Protein AF-A0AAN7C2C8-F1 (afdb_monomer_lite)

Secondary structure (DSSP, 8-state):
-----EEEEEEEEE--BGGGTBPPEEEEEEEEESEEEEEEETTEEEEEEE----TTS--S-EEEEEEETTSSEEEEEEEETTTEEEEEEEEEPTT-GGGS-SSTTTTEEETTEE---SS-SEEEEEEEEE---

pLDDT: mean 89.76, std 12.04, range [43.69, 98.62]

Radius of gyration: 17.76 Å; chains: 1; bounding box: 49×30×47 Å

Organism: NCBI:txid79813

InterPro domains:
  IPR056402 Diels-Alderase, N-terminal domain [PF24137] (3-132)

Sequence (133 aa):
MVPAGFRVGIIASWAANEQRREKETVWCSHAALPHSIITSDASGLTGVWRGDDKHGQDGDGIVSFEVAADLSRAVFNFNVPNKVVGTITLTAADGYEDAVPQSEAEAKFMPTFRWLRPIPMAAATAELTFFPE

Foldseek 3Di:
DPPQADKDKDKDWDPQDVVVRRHIDIDTDMQRANDWDWDADQQFIKIKGFADPPPPDPGQWMWMKTAGNLRQKMKIATGHPQFKGWIKIWGADPPCSPQPDPDPVSQDPDPPDGDGCSRVDTDMDTDMDGHDD

Structure (mmCIF, N/CA/C/O backbone):
data_AF-A0AAN7C2C8-F1
#
_entry.id   AF-A0AAN7C2C8-F1
#
loop_
_atom_site.group_PDB
_atom_site.id
_atom_site.type_symbol
_atom_site.label_atom_id
_atom_site.label_alt_id
_atom_site.label_comp_id
_atom_site.label_asym_id
_atom_site.label_entity_id
_atom_site.label_seq_id
_atom_site.pdbx_PDB_ins_code
_atom_site.Cartn_x
_atom_site.Cartn_y
_atom_site.Cartn_z
_atom_site.occupancy
_atom_site.B_iso_or_equiv
_atom_site.auth_seq_id
_atom_site.auth_comp_id
_atom_site.auth_asym_id
_atom_site.auth_atom_id
_atom_site.pdbx_PDB_model_num
ATOM 1 N N . MET A 1 1 ? -4.119 18.349 -22.576 1.00 43.69 1 MET A N 1
ATOM 2 C CA . MET A 1 1 ? -3.555 18.182 -21.221 1.00 43.69 1 MET A CA 1
ATOM 3 C C . MET A 1 1 ? -4.341 17.049 -20.586 1.00 43.69 1 MET A C 1
ATOM 5 O O . MET A 1 1 ? -5.541 17.213 -20.408 1.00 43.69 1 MET A O 1
ATOM 9 N N . VAL A 1 2 ? -3.739 15.872 -20.410 1.00 50.06 2 VAL A N 1
ATOM 10 C CA . VAL A 1 2 ? -4.427 14.751 -19.745 1.00 50.06 2 VAL A CA 1
ATOM 11 C C . VAL A 1 2 ? -4.559 15.137 -18.266 1.00 50.06 2 VAL A C 1
ATOM 13 O O . VAL A 1 2 ? -3.569 15.629 -17.715 1.00 50.06 2 VAL A O 1
ATOM 16 N N . PRO A 1 3 ? -5.739 15.015 -17.630 1.00 57.03 3 PRO A N 1
ATOM 17 C CA . PRO A 1 3 ? -5.874 15.281 -16.202 1.00 57.03 3 PRO A CA 1
ATOM 18 C C . PRO A 1 3 ? -4.833 14.473 -15.429 1.00 57.03 3 PRO A C 1
ATOM 20 O O . PRO A 1 3 ? -4.528 13.341 -15.805 1.00 57.03 3 PRO A O 1
ATOM 23 N N . ALA A 1 4 ? -4.272 15.041 -14.361 1.00 63.56 4 ALA A N 1
ATOM 24 C CA . ALA A 1 4 ? -3.428 14.267 -13.464 1.00 63.56 4 ALA A CA 1
ATOM 25 C C . ALA A 1 4 ? -4.291 13.140 -12.874 1.00 63.56 4 ALA A C 1
ATOM 27 O O . ALA A 1 4 ? -5.144 13.406 -12.032 1.00 63.56 4 ALA A O 1
ATOM 28 N N . GLY A 1 5 ? -4.109 11.913 -13.369 1.00 73.00 5 GLY A N 1
ATOM 29 C CA . GLY A 1 5 ? -4.771 10.730 -12.830 1.00 73.00 5 GLY A CA 1
ATOM 30 C C . GLY A 1 5 ? -4.426 10.521 -11.357 1.00 73.00 5 GLY A C 1
ATOM 31 O O . GLY A 1 5 ? -3.579 11.217 -10.783 1.00 73.00 5 GLY A O 1
ATOM 32 N N . PHE A 1 6 ? -5.068 9.538 -10.740 1.00 91.12 6 PHE A N 1
ATOM 33 C CA . PHE A 1 6 ? -4.720 9.107 -9.394 1.00 91.12 6 PHE A CA 1
ATOM 34 C C . PHE A 1 6 ? -3.262 8.638 -9.356 1.00 91.12 6 PHE A C 1
ATOM 36 O O . PHE A 1 6 ? -2.756 8.059 -10.320 1.00 91.12 6 PHE A O 1
ATOM 43 N N . ARG A 1 7 ? -2.558 8.935 -8.261 1.00 91.31 7 ARG A N 1
ATOM 44 C CA . ARG A 1 7 ? -1.109 8.733 -8.175 1.00 91.31 7 ARG A CA 1
ATOM 45 C C . ARG A 1 7 ? -0.739 7.753 -7.080 1.00 91.31 7 ARG A C 1
ATOM 47 O O . ARG A 1 7 ? -1.207 7.886 -5.954 1.00 91.31 7 ARG A O 1
ATOM 54 N N . VAL A 1 8 ? 0.206 6.877 -7.399 1.00 94.12 8 VAL A N 1
ATOM 55 C CA . VAL A 1 8 ? 0.985 6.115 -6.421 1.00 94.12 8 VAL A CA 1
ATOM 56 C C . VAL A 1 8 ? 2.428 6.601 -6.505 1.00 94.12 8 VAL A C 1
ATOM 58 O O . VAL A 1 8 ? 3.091 6.397 -7.522 1.00 94.12 8 VAL A O 1
ATOM 61 N N . GLY A 1 9 ? 2.892 7.297 -5.465 1.00 94.75 9 GLY A N 1
ATOM 62 C CA . GLY A 1 9 ? 4.291 7.708 -5.332 1.00 94.75 9 GLY A CA 1
ATOM 63 C C . GLY A 1 9 ? 5.125 6.568 -4.761 1.00 94.75 9 GLY A C 1
ATOM 64 O O . GLY A 1 9 ? 4.711 5.943 -3.787 1.00 94.75 9 GLY A O 1
ATOM 65 N N . ILE A 1 10 ? 6.271 6.282 -5.376 1.00 95.12 10 ILE A N 1
ATOM 66 C CA . ILE A 1 10 ? 7.097 5.125 -5.030 1.00 95.12 10 ILE A CA 1
ATOM 67 C C . ILE A 1 10 ? 8.545 5.590 -4.910 1.00 95.12 10 ILE A C 1
ATOM 69 O O . ILE A 1 10 ? 9.109 6.164 -5.842 1.00 95.12 10 ILE A O 1
ATOM 73 N N . ILE A 1 11 ? 9.129 5.345 -3.741 1.00 95.88 11 ILE A N 1
ATOM 74 C CA . ILE A 1 11 ? 10.504 5.709 -3.410 1.00 95.88 11 ILE A CA 1
ATOM 75 C C . ILE A 1 11 ? 11.177 4.461 -2.851 1.00 95.88 11 ILE A C 1
ATOM 77 O O . ILE A 1 11 ? 10.635 3.819 -1.953 1.00 95.88 11 ILE A O 1
ATOM 81 N N . ALA A 1 12 ? 12.351 4.132 -3.377 1.00 95.69 12 ALA A N 1
ATOM 82 C CA . ALA A 1 12 ? 13.188 3.046 -2.894 1.00 95.69 12 ALA A CA 1
ATOM 83 C C . ALA A 1 12 ? 14.630 3.528 -2.748 1.00 95.69 12 ALA A C 1
ATOM 85 O O . ALA A 1 12 ? 15.113 4.321 -3.558 1.00 95.69 12 ALA A O 1
ATOM 86 N N . SER A 1 13 ? 15.317 3.052 -1.715 1.00 94.81 13 SER A N 1
ATOM 87 C CA . SER A 1 13 ? 16.729 3.335 -1.488 1.00 94.81 13 SER A CA 1
ATOM 88 C C . SER A 1 13 ? 17.486 2.053 -1.168 1.00 94.81 13 SER A C 1
ATOM 90 O O . SER A 1 13 ? 16.965 1.136 -0.532 1.00 94.81 13 SER A O 1
ATOM 92 N N . TRP A 1 14 ? 18.734 2.002 -1.618 1.00 93.12 14 TRP A N 1
ATOM 93 C CA . TRP A 1 14 ? 19.667 0.922 -1.334 1.00 93.12 14 TRP A CA 1
ATOM 94 C C . TRP A 1 14 ? 20.855 1.500 -0.593 1.00 93.12 14 TRP A C 1
ATOM 96 O O . TRP A 1 14 ? 21.475 2.455 -1.064 1.00 93.12 14 TRP A O 1
ATOM 106 N N . ALA A 1 15 ? 21.166 0.910 0.559 1.00 92.50 15 ALA A N 1
ATOM 107 C CA . ALA A 1 15 ? 22.346 1.272 1.324 1.00 92.50 15 ALA A CA 1
ATOM 108 C C . ALA A 1 15 ? 23.617 1.027 0.502 1.00 92.50 15 ALA A C 1
ATOM 110 O O . ALA A 1 15 ? 23.680 0.108 -0.318 1.00 92.50 15 ALA A O 1
ATOM 111 N N . ALA A 1 16 ? 24.646 1.833 0.760 1.00 90.62 16 ALA A N 1
ATOM 112 C CA . ALA A 1 16 ? 25.962 1.580 0.201 1.00 90.62 16 ALA A CA 1
ATOM 113 C C . ALA A 1 16 ? 26.464 0.191 0.627 1.00 90.62 16 ALA A C 1
ATOM 115 O O . ALA A 1 16 ? 26.305 -0.221 1.778 1.00 90.62 16 ALA A O 1
ATOM 116 N N . ASN A 1 17 ? 27.113 -0.513 -0.296 1.00 84.56 17 ASN A N 1
ATOM 117 C CA . ASN A 1 17 ? 27.793 -1.767 -0.009 1.00 84.56 17 ASN A CA 1
ATOM 118 C C . ASN A 1 17 ? 29.292 -1.580 -0.247 1.00 84.56 17 ASN A C 1
ATOM 120 O O . ASN A 1 17 ? 29.777 -1.655 -1.378 1.00 84.56 17 ASN A O 1
ATOM 124 N N . GLU A 1 18 ? 30.036 -1.352 0.836 1.00 81.44 18 GLU A N 1
ATOM 125 C CA . GLU A 1 18 ? 31.482 -1.110 0.780 1.00 81.44 18 GLU A CA 1
ATOM 126 C C . GLU A 1 18 ? 32.256 -2.298 0.195 1.00 81.44 18 GLU A C 1
ATOM 128 O O . GLU A 1 18 ? 33.221 -2.106 -0.546 1.00 81.44 18 GLU A O 1
ATOM 133 N N . GLN A 1 19 ? 31.796 -3.528 0.448 1.00 79.56 19 GLN A N 1
ATOM 134 C CA . GLN A 1 19 ? 32.434 -4.745 -0.064 1.00 79.56 19 GLN A CA 1
ATOM 135 C C . GLN A 1 19 ? 32.310 -4.860 -1.589 1.00 79.56 19 GLN A C 1
ATOM 137 O O . GLN A 1 19 ? 33.194 -5.417 -2.238 1.00 79.56 19 GLN A O 1
ATOM 142 N N . ARG A 1 20 ? 31.241 -4.301 -2.171 1.00 78.44 20 ARG A N 1
ATOM 143 C CA . ARG A 1 20 ? 31.003 -4.260 -3.625 1.00 78.44 20 ARG A CA 1
ATOM 144 C C . ARG A 1 20 ? 31.329 -2.912 -4.270 1.00 78.44 20 ARG A C 1
ATOM 146 O O . ARG A 1 20 ? 31.187 -2.775 -5.481 1.00 78.44 20 ARG A O 1
ATOM 153 N N . ARG A 1 21 ? 31.804 -1.931 -3.489 1.00 77.81 21 ARG A N 1
ATOM 154 C CA . ARG A 1 21 ? 32.004 -0.528 -3.907 1.00 77.81 21 ARG A CA 1
ATOM 155 C C . ARG A 1 21 ? 30.741 0.112 -4.504 1.00 77.81 21 ARG A C 1
ATOM 157 O O . ARG A 1 21 ? 30.835 1.008 -5.343 1.00 77.81 21 ARG A O 1
ATOM 164 N N . GLU A 1 22 ? 29.569 -0.336 -4.070 1.00 82.81 22 GLU A N 1
ATOM 165 C CA . GLU A 1 22 ? 28.288 0.224 -4.492 1.00 82.81 22 GLU A CA 1
ATOM 166 C C . GLU A 1 22 ? 27.978 1.442 -3.621 1.00 82.81 22 GLU A C 1
ATOM 168 O O . GLU A 1 22 ? 28.029 1.374 -2.390 1.00 82.81 22 GLU A O 1
ATOM 173 N N 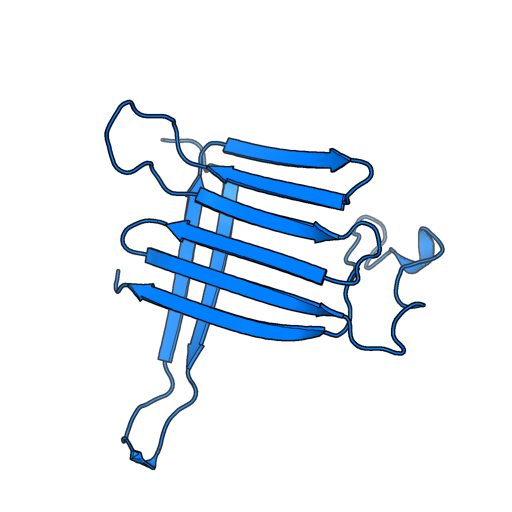. LYS A 1 23 ? 27.686 2.574 -4.264 1.00 86.88 23 LYS A N 1
ATOM 174 C CA . LYS A 1 23 ? 27.223 3.774 -3.567 1.00 86.88 23 LYS A CA 1
ATOM 175 C C . LYS A 1 23 ? 25.746 3.634 -3.228 1.00 86.88 23 LYS A C 1
ATOM 177 O O . LYS A 1 23 ? 25.010 2.921 -3.909 1.00 86.88 23 LYS A O 1
ATOM 182 N N . GLU A 1 24 ? 25.325 4.379 -2.214 1.00 90.25 24 GLU A N 1
ATOM 183 C CA . GLU A 1 24 ? 23.907 4.571 -1.942 1.00 90.25 24 GLU A CA 1
ATOM 184 C C . GLU A 1 24 ? 23.192 5.036 -3.215 1.00 90.25 24 GLU A C 1
ATOM 186 O O . GLU A 1 24 ? 23.677 5.915 -3.934 1.00 90.25 24 GLU A O 1
ATOM 191 N N . THR A 1 25 ? 22.064 4.401 -3.507 1.00 91.81 25 THR A N 1
ATOM 192 C CA . THR A 1 25 ? 21.269 4.676 -4.704 1.00 91.81 25 THR A CA 1
ATOM 193 C C . THR A 1 25 ? 19.818 4.869 -4.303 1.00 91.81 25 THR A C 1
ATOM 195 O O . THR A 1 25 ? 19.316 4.175 -3.420 1.00 91.81 25 THR A O 1
ATOM 198 N N . VAL A 1 26 ? 19.143 5.809 -4.961 1.00 93.88 26 VAL A N 1
ATOM 199 C CA . VAL A 1 26 ? 17.719 6.091 -4.769 1.00 93.88 26 VAL A CA 1
ATOM 200 C C . VAL A 1 26 ? 17.012 5.957 -6.110 1.00 93.88 26 VAL A C 1
ATOM 202 O O . VAL A 1 26 ? 17.482 6.476 -7.120 1.00 93.88 26 VAL A O 1
ATOM 205 N N . TRP A 1 27 ? 15.867 5.287 -6.100 1.00 94.56 27 TRP A N 1
ATOM 206 C CA . TRP A 1 27 ? 14.919 5.245 -7.202 1.00 94.56 27 TRP A CA 1
ATOM 207 C C . TRP A 1 27 ? 13.641 5.960 -6.763 1.00 94.56 27 TRP A C 1
ATOM 209 O O . TRP A 1 27 ? 13.129 5.724 -5.667 1.00 94.56 27 TRP A O 1
ATOM 219 N N . CYS A 1 28 ? 13.138 6.864 -7.598 1.00 94.44 28 CYS A N 1
ATOM 220 C CA . CYS A 1 28 ? 11.947 7.651 -7.304 1.00 94.44 28 CYS A CA 1
ATOM 221 C C . CYS A 1 28 ? 11.138 7.816 -8.584 1.00 94.44 28 CYS A C 1
ATOM 223 O O . CYS A 1 28 ? 11.623 8.394 -9.551 1.00 94.44 28 CYS A O 1
ATOM 225 N N . SER A 1 29 ? 9.903 7.326 -8.580 1.00 92.38 29 SER A N 1
ATOM 226 C CA . SER A 1 29 ? 8.963 7.546 -9.675 1.00 92.38 29 SER A CA 1
ATOM 227 C C . SER A 1 29 ? 7.533 7.537 -9.139 1.00 92.38 29 SER A C 1
ATOM 229 O O . SER A 1 29 ? 7.270 7.444 -7.936 1.00 92.38 29 SER A O 1
ATOM 231 N N . HIS A 1 30 ? 6.574 7.656 -10.045 1.00 91.00 30 HIS A N 1
ATOM 232 C CA . HIS A 1 30 ? 5.164 7.500 -9.722 1.00 91.00 30 HIS A CA 1
ATOM 233 C C . HIS A 1 30 ? 4.424 6.748 -10.828 1.00 91.00 30 HIS A C 1
ATOM 235 O O . HIS A 1 30 ? 4.768 6.844 -12.013 1.00 91.00 30 HIS A O 1
ATOM 241 N N . ALA A 1 31 ? 3.380 6.024 -10.435 1.00 89.75 31 ALA A N 1
ATOM 242 C CA . ALA A 1 31 ? 2.357 5.532 -11.347 1.00 89.75 31 ALA A CA 1
ATOM 243 C C . ALA A 1 31 ? 1.209 6.548 -11.373 1.00 89.75 31 ALA A C 1
ATOM 245 O O . ALA A 1 31 ? 0.650 6.873 -10.325 1.00 89.75 31 ALA A O 1
ATOM 246 N N . ALA A 1 32 ? 0.894 7.082 -12.553 1.00 89.81 32 ALA A N 1
ATOM 247 C CA . ALA A 1 32 ? -0.264 7.944 -12.775 1.00 89.81 32 ALA A CA 1
ATOM 248 C C . ALA A 1 32 ? -1.321 7.132 -13.526 1.00 89.81 32 ALA A C 1
ATOM 250 O O . ALA A 1 32 ? -1.144 6.831 -14.703 1.00 89.81 32 ALA A O 1
ATOM 251 N N . LEU A 1 33 ? -2.387 6.751 -12.825 1.00 90.25 33 LEU A N 1
ATOM 252 C CA . LEU A 1 33 ? -3.385 5.796 -13.292 1.00 90.25 33 LEU A CA 1
ATOM 253 C C . LEU A 1 33 ? -4.772 6.466 -13.315 1.00 90.25 33 LEU A C 1
ATOM 255 O O . LEU A 1 33 ? -5.113 7.206 -12.388 1.00 90.25 33 LEU A O 1
ATOM 259 N N . PRO A 1 34 ? -5.575 6.268 -14.373 1.00 90.81 34 PRO A N 1
ATOM 260 C CA . PRO A 1 34 ? -6.855 6.956 -14.532 1.00 90.81 34 PRO A CA 1
ATOM 261 C C . PRO A 1 34 ? -7.931 6.494 -13.540 1.00 90.81 34 PRO A C 1
ATOM 263 O O . PRO A 1 34 ? -8.837 7.271 -13.243 1.00 90.81 34 PRO A O 1
ATOM 266 N N . HIS A 1 35 ? -7.821 5.283 -12.981 1.00 92.06 35 HIS A N 1
ATOM 267 C CA . HIS A 1 35 ? -8.824 4.714 -12.074 1.00 92.06 35 HIS A CA 1
ATOM 268 C C . HIS A 1 35 ? -8.265 4.469 -10.675 1.00 92.06 35 HIS A C 1
ATOM 270 O O . HIS A 1 35 ? -7.133 4.012 -10.528 1.00 92.06 35 HIS A O 1
ATOM 276 N N . SER A 1 36 ? -9.087 4.730 -9.657 1.00 95.25 36 SER A N 1
ATOM 277 C CA . SER A 1 36 ? -8.818 4.444 -8.244 1.00 95.25 36 SER A CA 1
ATOM 278 C C . SER A 1 36 ? -10.103 3.955 -7.590 1.00 95.25 36 SER A C 1
ATOM 280 O O . SER A 1 36 ? -11.072 4.708 -7.500 1.00 95.25 36 SER A O 1
ATOM 282 N N . ILE A 1 37 ? -10.116 2.709 -7.131 1.00 96.56 37 ILE A N 1
ATOM 283 C CA . ILE A 1 37 ? -11.277 2.079 -6.500 1.00 96.56 37 ILE A CA 1
ATOM 284 C C . ILE A 1 37 ? -10.838 1.547 -5.144 1.00 96.56 37 ILE A C 1
ATOM 286 O O . ILE A 1 37 ? -9.827 0.861 -5.058 1.00 96.56 37 ILE A O 1
ATOM 290 N N . ILE A 1 38 ? -11.596 1.862 -4.095 1.00 98.00 38 ILE A N 1
ATOM 291 C CA . ILE A 1 38 ? -11.404 1.303 -2.756 1.00 98.00 38 ILE A CA 1
ATOM 292 C C . ILE A 1 38 ? -12.717 0.647 -2.342 1.00 98.00 38 ILE A C 1
ATOM 294 O O . ILE A 1 38 ? -13.775 1.273 -2.397 1.00 98.00 38 ILE A O 1
ATOM 298 N N . 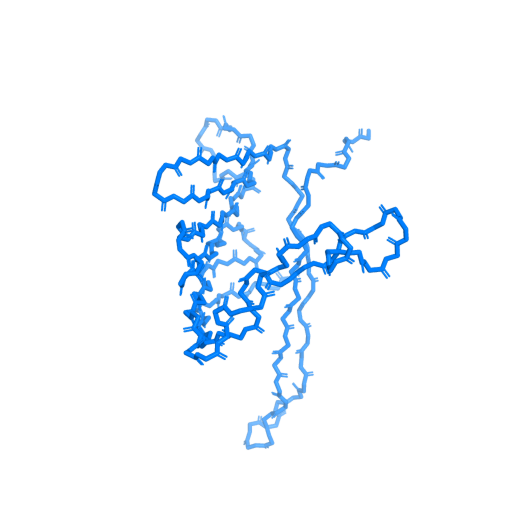THR A 1 39 ? -12.639 -0.614 -1.940 1.00 97.94 39 THR A N 1
ATOM 299 C CA . THR A 1 39 ? -13.756 -1.446 -1.491 1.00 97.94 39 THR A CA 1
ATOM 300 C C . THR A 1 39 ? -13.481 -1.958 -0.087 1.00 97.94 39 THR A C 1
ATOM 302 O O . THR A 1 39 ? -12.337 -2.246 0.256 1.00 97.94 39 THR A O 1
ATOM 305 N N . SER A 1 40 ? -14.530 -2.086 0.718 1.00 97.94 40 SER A N 1
ATOM 306 C CA . SER A 1 40 ? -14.456 -2.621 2.076 1.00 97.94 40 SER A CA 1
ATOM 307 C C . SER A 1 40 ? -15.590 -3.616 2.283 1.00 97.94 40 SER A C 1
ATOM 309 O O . SER A 1 40 ? -16.731 -3.336 1.905 1.00 97.94 40 SER A O 1
ATOM 311 N N . ASP A 1 41 ? -15.266 -4.772 2.850 1.00 96.06 41 ASP A N 1
ATOM 312 C CA . ASP A 1 41 ? -16.209 -5.820 3.218 1.00 96.06 41 ASP A CA 1
ATOM 313 C C . ASP A 1 41 ? -15.799 -6.489 4.545 1.00 96.06 41 ASP A C 1
ATOM 315 O O . ASP A 1 41 ? -14.937 -5.998 5.273 1.00 96.06 41 ASP A O 1
ATOM 319 N N . ALA A 1 42 ? -16.448 -7.601 4.897 1.00 95.81 42 ALA A N 1
ATOM 320 C CA . ALA A 1 42 ? -16.175 -8.310 6.147 1.00 95.81 42 ALA A CA 1
ATOM 321 C C . ALA A 1 42 ? -14.767 -8.934 6.223 1.00 95.81 42 ALA A C 1
ATOM 323 O O . ALA A 1 42 ? -14.303 -9.245 7.317 1.00 95.81 42 ALA A O 1
ATOM 324 N N . SER A 1 43 ? -14.102 -9.146 5.086 1.00 93.25 43 SER A N 1
ATOM 325 C CA . SER A 1 43 ? -12.747 -9.701 5.014 1.00 93.25 43 SER A CA 1
ATOM 326 C C . SER A 1 43 ? -11.660 -8.634 5.159 1.00 93.25 43 SER A C 1
ATOM 328 O O . SER A 1 43 ? -10.548 -8.939 5.595 1.00 93.25 43 SER A O 1
ATOM 330 N N . GLY A 1 44 ? -11.990 -7.374 4.870 1.00 97.00 44 GLY A N 1
ATOM 331 C CA . GLY A 1 44 ? -11.085 -6.248 5.034 1.00 97.00 44 GLY A CA 1
ATOM 332 C C . GLY A 1 44 ? -11.298 -5.167 3.987 1.00 97.00 44 GLY A C 1
ATOM 333 O O . GLY A 1 44 ? -12.404 -4.939 3.498 1.00 97.00 44 GLY A O 1
ATOM 334 N N . LEU A 1 45 ? -10.213 -4.476 3.658 1.00 98.06 45 LEU A N 1
ATOM 335 C CA . LEU A 1 45 ? -10.204 -3.364 2.720 1.00 98.06 45 LEU A CA 1
ATOM 336 C C . LEU A 1 45 ? -9.268 -3.677 1.558 1.00 98.06 45 LEU A C 1
ATOM 338 O O . LEU A 1 45 ? -8.125 -4.066 1.762 1.00 98.06 45 LEU A O 1
ATOM 342 N N . THR A 1 46 ? -9.743 -3.458 0.337 1.00 98.44 46 THR A N 1
ATOM 343 C CA . THR A 1 46 ? -8.948 -3.587 -0.888 1.00 98.44 46 THR A CA 1
ATOM 344 C C . THR A 1 46 ? -8.973 -2.268 -1.637 1.00 98.44 46 THR A C 1
ATOM 346 O O . THR A 1 46 ? -10.027 -1.649 -1.772 1.00 98.44 46 THR A O 1
ATOM 349 N N . GLY A 1 47 ? -7.832 -1.828 -2.151 1.00 98.12 47 GLY A N 1
ATOM 350 C CA . GLY A 1 47 ? -7.768 -0.705 -3.073 1.00 98.12 47 GLY A CA 1
ATOM 351 C C . GLY A 1 47 ? -6.960 -1.036 -4.314 1.00 98.12 47 GLY A C 1
ATOM 352 O O . GLY A 1 47 ? -5.984 -1.777 -4.261 1.00 98.12 47 GLY A O 1
ATOM 353 N N . VAL A 1 48 ? -7.387 -0.492 -5.449 1.00 97.56 48 VAL A N 1
ATOM 354 C CA . VAL A 1 48 ? -6.782 -0.727 -6.758 1.00 97.56 48 VAL A CA 1
ATOM 355 C C . VAL A 1 48 ? -6.683 0.590 -7.514 1.00 97.56 48 VAL A C 1
ATOM 357 O O . VAL A 1 48 ? -7.690 1.250 -7.775 1.00 97.56 48 VAL A O 1
ATOM 360 N N . TRP A 1 49 ? -5.467 0.926 -7.929 1.00 95.88 49 TRP A N 1
ATOM 361 C CA . TRP A 1 49 ? -5.194 1.880 -8.993 1.00 95.88 49 TRP A CA 1
ATOM 362 C C . TRP A 1 49 ? -4.889 1.111 -10.271 1.00 95.88 49 TRP A C 1
ATOM 364 O O . TRP A 1 49 ? -4.050 0.211 -10.256 1.00 95.88 49 TRP A O 1
ATOM 374 N N . ARG A 1 50 ? -5.545 1.448 -11.384 1.00 93.12 50 ARG A N 1
ATOM 375 C CA . ARG A 1 50 ? -5.345 0.727 -12.651 1.00 93.12 50 ARG A CA 1
ATOM 376 C C . ARG A 1 50 ? -5.440 1.615 -13.885 1.00 93.12 50 ARG A C 1
ATOM 378 O O . ARG A 1 50 ? -6.109 2.652 -13.865 1.00 93.12 50 ARG A O 1
ATOM 385 N N . GLY A 1 51 ? -4.761 1.170 -14.939 1.00 89.25 51 GLY A N 1
ATOM 386 C CA . GLY A 1 51 ? -4.873 1.676 -16.303 1.00 89.25 51 GLY A CA 1
ATOM 387 C C . GLY A 1 51 ? -6.257 1.475 -16.913 1.00 89.25 51 GLY A C 1
ATOM 388 O O . GLY A 1 51 ? -7.124 0.833 -16.318 1.00 89.25 51 GLY A O 1
ATOM 389 N N . ASP A 1 52 ? -6.456 2.010 -18.115 1.00 85.31 52 ASP A N 1
ATOM 390 C CA . ASP A 1 52 ? -7.634 1.663 -18.910 1.00 85.31 52 ASP A CA 1
ATOM 391 C C . ASP A 1 52 ? -7.512 0.226 -19.432 1.00 85.31 52 ASP A C 1
ATOM 393 O O . ASP A 1 52 ? -6.426 -0.216 -19.819 1.00 85.31 52 ASP A O 1
ATOM 397 N N . ASP A 1 53 ? -8.639 -0.487 -19.508 1.00 68.94 53 ASP A N 1
ATOM 398 C CA . ASP A 1 53 ? -8.720 -1.818 -20.116 1.00 68.94 53 ASP A CA 1
ATOM 399 C C . ASP A 1 53 ? -8.611 -1.687 -21.650 1.00 68.94 53 ASP A C 1
ATOM 401 O O . ASP A 1 53 ? -9.582 -1.838 -22.394 1.00 68.94 53 ASP A O 1
ATOM 405 N N . LYS A 1 54 ? -7.426 -1.338 -22.160 1.00 61.88 54 LYS A N 1
ATOM 406 C CA . LYS A 1 54 ? -7.164 -1.281 -23.601 1.00 61.88 54 LYS A CA 1
ATOM 407 C C . LYS A 1 54 ? -6.970 -2.706 -24.104 1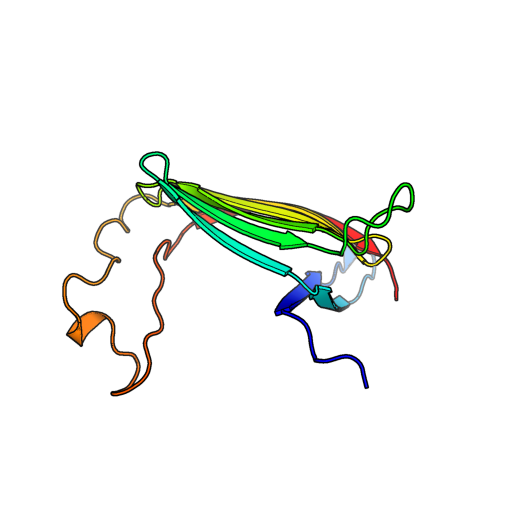.00 61.88 54 LYS A C 1
ATOM 409 O O . LYS A 1 54 ? -5.911 -3.295 -23.922 1.00 61.88 54 LYS A O 1
ATOM 414 N N . HIS A 1 55 ? -8.022 -3.257 -24.712 1.00 44.22 55 HIS A N 1
ATOM 415 C CA . HIS A 1 55 ? -8.073 -4.571 -25.360 1.00 44.22 55 HIS A CA 1
ATOM 416 C C . HIS A 1 55 ? -6.719 -5.038 -25.948 1.00 44.22 55 HIS A C 1
ATOM 418 O O . HIS A 1 55 ? -6.375 -4.694 -27.076 1.00 44.22 55 HIS A O 1
ATOM 424 N N . GLY A 1 56 ? -5.977 -5.863 -25.200 1.00 48.41 56 GLY A N 1
ATOM 425 C CA . GLY A 1 56 ? -4.837 -6.633 -25.712 1.00 48.41 56 GLY A CA 1
ATOM 426 C C . GLY A 1 56 ? -3.466 -5.946 -25.749 1.00 48.41 56 GLY A C 1
ATOM 427 O O . GLY A 1 56 ? -2.565 -6.500 -26.373 1.00 48.41 56 GLY A O 1
ATOM 428 N N . GLN A 1 57 ? -3.272 -4.794 -25.103 1.00 50.47 57 GLN A N 1
ATOM 429 C CA . GLN A 1 57 ? -1.924 -4.294 -24.786 1.00 50.47 57 GLN A CA 1
ATOM 430 C C . GLN A 1 57 ? -1.657 -4.458 -23.292 1.00 50.47 57 GLN A C 1
ATOM 432 O O . GLN A 1 57 ? -2.598 -4.375 -22.501 1.00 50.47 57 GLN A O 1
ATOM 437 N N . ASP A 1 58 ? -0.396 -4.708 -22.920 1.00 53.16 58 ASP A N 1
ATOM 438 C CA . ASP A 1 58 ? 0.050 -4.672 -21.524 1.00 53.16 58 ASP A CA 1
ATOM 439 C C . ASP A 1 58 ? -0.475 -3.366 -20.918 1.00 53.16 58 ASP A C 1
ATOM 441 O O . ASP A 1 58 ? -0.089 -2.281 -21.354 1.00 53.16 58 ASP A O 1
ATOM 445 N N . GLY A 1 59 ? -1.471 -3.472 -20.030 1.00 62.94 59 GLY A N 1
ATOM 446 C CA . GLY A 1 59 ? -2.237 -2.315 -19.569 1.00 62.94 59 GLY A CA 1
ATOM 447 C C . GLY A 1 59 ? -1.331 -1.251 -18.950 1.00 62.94 59 GLY A C 1
ATOM 448 O O . GLY A 1 59 ? -0.197 -1.540 -18.571 1.00 62.94 59 GLY A O 1
ATOM 449 N N . ASP A 1 60 ? -1.844 -0.027 -18.769 1.00 77.19 60 ASP A N 1
ATOM 450 C CA . ASP A 1 60 ? -1.065 1.121 -18.254 1.00 77.19 60 ASP A CA 1
ATOM 451 C C . ASP A 1 60 ? -0.531 0.928 -16.800 1.00 77.19 60 ASP A C 1
ATOM 453 O O . ASP A 1 60 ? 0.017 1.848 -16.195 1.00 77.19 60 ASP A O 1
ATOM 457 N N . GLY A 1 61 ? -0.668 -0.278 -16.241 1.00 89.75 61 GLY A N 1
ATOM 458 C CA . GLY A 1 61 ? -0.202 -0.719 -14.936 1.00 89.75 61 GLY A CA 1
ATOM 459 C C . GLY A 1 61 ? -1.348 -0.960 -13.960 1.00 89.75 61 GLY A C 1
ATOM 460 O O . GLY A 1 61 ? -2.456 -0.437 -14.108 1.00 89.75 61 GLY A O 1
ATOM 461 N N . ILE A 1 62 ? -1.070 -1.756 -12.935 1.00 94.81 62 ILE A N 1
ATOM 462 C CA . ILE A 1 62 ? -1.934 -1.943 -11.775 1.00 94.81 62 ILE A CA 1
ATOM 463 C C . ILE A 1 62 ? -1.093 -1.851 -10.504 1.00 94.81 62 ILE A C 1
ATOM 465 O O . ILE A 1 62 ? -0.007 -2.421 -10.402 1.00 94.81 62 ILE A O 1
ATOM 469 N N . VAL A 1 63 ? -1.607 -1.111 -9.531 1.00 97.00 63 VAL A N 1
ATOM 470 C CA . VAL A 1 63 ? -1.121 -1.130 -8.156 1.00 97.00 63 VAL A CA 1
ATOM 471 C C . VAL A 1 63 ? -2.309 -1.450 -7.277 1.00 97.00 63 VAL A C 1
ATOM 473 O O . VAL A 1 63 ? -3.339 -0.786 -7.374 1.00 97.00 63 VAL A O 1
ATOM 476 N N . SER A 1 64 ? -2.183 -2.446 -6.416 1.00 98.19 64 SER A N 1
ATOM 477 C CA . SER A 1 64 ? -3.232 -2.781 -5.463 1.00 98.19 64 SER A CA 1
ATOM 478 C C . SER A 1 64 ? -2.695 -2.894 -4.053 1.00 98.19 64 SER A C 1
ATOM 480 O O . SER A 1 64 ? -1.497 -3.078 -3.829 1.00 98.19 64 SER A O 1
ATOM 482 N N . PHE A 1 65 ? -3.603 -2.773 -3.097 1.00 98.50 65 PHE A N 1
ATOM 483 C CA . PHE A 1 65 ? -3.339 -3.117 -1.720 1.00 98.50 65 PHE A CA 1
ATOM 484 C C . PHE A 1 65 ? -4.538 -3.812 -1.093 1.00 98.50 65 PHE A C 1
ATOM 486 O O . PHE A 1 65 ? -5.682 -3.551 -1.460 1.00 98.50 65 PHE A O 1
ATOM 493 N N . GLU A 1 66 ? -4.254 -4.665 -0.123 1.00 98.56 66 GLU A N 1
ATOM 494 C CA . GLU A 1 66 ? -5.226 -5.360 0.710 1.00 98.56 66 GLU A CA 1
ATOM 495 C C . GLU A 1 66 ? -4.824 -5.158 2.168 1.00 98.56 66 GLU A C 1
ATOM 497 O O . GLU A 1 66 ? -3.643 -5.248 2.502 1.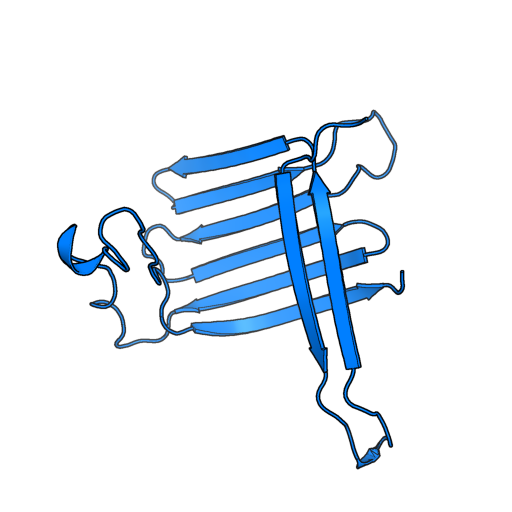00 98.56 66 GLU A O 1
ATOM 502 N N . VAL A 1 67 ? -5.790 -4.879 3.035 1.00 98.31 67 VAL A N 1
ATOM 503 C CA . VAL A 1 67 ? -5.611 -4.760 4.483 1.00 98.31 67 VAL A CA 1
ATOM 504 C C . VAL A 1 67 ? -6.628 -5.674 5.146 1.00 98.31 67 VAL A C 1
ATOM 506 O O . VAL A 1 67 ? -7.824 -5.558 4.877 1.00 98.31 67 VAL A O 1
ATOM 509 N N . ALA A 1 68 ? -6.159 -6.575 6.007 1.00 97.56 68 ALA A N 1
ATOM 510 C CA . ALA A 1 68 ? -7.031 -7.464 6.765 1.00 97.56 68 ALA A CA 1
ATOM 511 C C . ALA A 1 68 ? -7.973 -6.660 7.679 1.00 97.56 68 ALA A C 1
ATOM 513 O O . ALA A 1 68 ? -7.591 -5.610 8.200 1.00 97.56 68 ALA A O 1
ATOM 514 N N . ALA A 1 69 ? -9.196 -7.154 7.892 1.00 95.88 69 ALA A N 1
ATOM 515 C CA . ALA A 1 69 ? -10.196 -6.474 8.723 1.00 95.88 69 ALA A CA 1
ATOM 516 C C . ALA A 1 69 ? -9.725 -6.198 10.165 1.00 95.88 69 ALA A C 1
ATOM 518 O O . ALA A 1 69 ? -10.123 -5.203 10.765 1.00 95.88 69 ALA A O 1
ATOM 519 N N . ASP A 1 70 ? -8.864 -7.059 10.706 1.00 94.19 70 ASP A N 1
ATOM 520 C CA . ASP A 1 70 ? -8.274 -6.948 12.043 1.00 94.19 70 ASP A CA 1
ATOM 521 C C . ASP A 1 70 ? -6.964 -6.139 12.072 1.00 94.19 70 ASP A C 1
ATOM 523 O O . ASP A 1 70 ? -6.323 -6.049 13.115 1.00 94.19 70 ASP A O 1
ATOM 527 N N . LEU A 1 71 ? -6.555 -5.558 10.936 1.00 95.69 71 LEU A N 1
ATOM 528 C CA . LEU A 1 71 ? -5.305 -4.811 10.759 1.00 95.69 71 LEU A CA 1
ATOM 529 C C . LEU A 1 71 ? -4.029 -5.638 11.009 1.00 95.69 71 LEU A C 1
ATOM 531 O O . LEU A 1 71 ? -2.936 -5.078 11.067 1.00 95.69 71 LEU A O 1
ATOM 535 N N . SER A 1 72 ? -4.125 -6.968 11.084 1.00 95.69 72 SER A N 1
ATOM 536 C CA . SER A 1 72 ? -2.973 -7.852 11.321 1.00 95.69 72 SER A CA 1
ATOM 537 C C . SER A 1 72 ? -1.995 -7.900 10.145 1.00 95.69 72 SER A C 1
ATOM 539 O O . SER A 1 72 ? -0.823 -8.245 10.308 1.00 95.69 72 SER A O 1
ATOM 541 N N . ARG A 1 73 ? -2.461 -7.567 8.936 1.00 97.31 73 ARG A N 1
ATOM 542 C CA . ARG A 1 73 ? -1.687 -7.694 7.702 1.00 97.31 73 ARG A CA 1
ATOM 543 C C . ARG A 1 73 ? -2.086 -6.650 6.671 1.00 97.31 73 ARG A C 1
ATOM 545 O O . ARG A 1 73 ? -3.266 -6.340 6.516 1.00 97.31 73 ARG A O 1
ATOM 552 N N . ALA A 1 74 ? -1.102 -6.196 5.901 1.00 98.38 74 ALA A N 1
ATOM 553 C CA . ALA A 1 74 ? -1.329 -5.517 4.634 1.00 98.38 74 ALA A CA 1
ATOM 554 C C . ALA A 1 74 ? -0.445 -6.106 3.529 1.00 98.38 74 ALA A C 1
ATOM 556 O O . ALA A 1 74 ? 0.692 -6.503 3.777 1.00 98.38 74 ALA A O 1
ATOM 557 N N . VAL A 1 75 ? -0.954 -6.156 2.304 1.00 98.56 75 VAL A N 1
ATOM 558 C CA . VAL A 1 75 ? -0.213 -6.599 1.117 1.00 98.56 75 VAL A CA 1
ATOM 559 C C . VAL A 1 75 ? -0.339 -5.526 0.058 1.00 98.56 75 VAL A C 1
ATOM 561 O O . VAL A 1 75 ? -1.440 -5.059 -0.200 1.00 98.56 75 VAL A O 1
ATOM 564 N N . PHE A 1 76 ? 0.766 -5.151 -0.570 1.00 98.44 76 PHE A N 1
ATOM 565 C CA . PHE A 1 76 ? 0.810 -4.210 -1.680 1.00 98.44 76 PHE A CA 1
ATOM 566 C C . PHE A 1 76 ? 1.381 -4.934 -2.886 1.00 98.44 76 PHE A C 1
ATOM 568 O O . PHE A 1 76 ? 2.460 -5.514 -2.788 1.00 98.44 76 PHE A O 1
ATOM 575 N N . ASN A 1 77 ? 0.690 -4.884 -4.017 1.00 98.44 77 ASN A N 1
ATOM 576 C CA . ASN A 1 77 ? 1.148 -5.479 -5.263 1.00 98.44 77 ASN A CA 1
ATOM 577 C C . ASN A 1 77 ? 1.377 -4.384 -6.295 1.00 98.44 77 ASN A C 1
ATOM 579 O O . ASN A 1 77 ? 0.522 -3.529 -6.526 1.00 98.44 77 ASN A O 1
ATOM 583 N N . PHE A 1 78 ? 2.533 -4.443 -6.936 1.00 97.56 78 PHE A N 1
ATOM 584 C CA . PHE A 1 78 ? 2.948 -3.544 -7.992 1.00 97.56 78 PHE A CA 1
ATOM 585 C C . PHE A 1 78 ? 3.099 -4.356 -9.268 1.00 97.56 78 PHE A C 1
ATOM 587 O O . PHE A 1 78 ? 3.837 -5.338 -9.316 1.00 97.56 78 PHE A O 1
ATOM 594 N N . ASN A 1 79 ? 2.412 -3.935 -10.317 1.00 96.31 79 ASN A N 1
ATOM 595 C CA . ASN A 1 79 ? 2.632 -4.421 -11.664 1.00 96.31 79 ASN A CA 1
ATOM 596 C C . ASN A 1 79 ? 2.524 -3.225 -12.608 1.00 96.31 79 ASN A C 1
ATOM 598 O O . ASN A 1 79 ? 1.485 -2.968 -13.216 1.00 96.31 79 ASN A O 1
ATOM 602 N N . VAL A 1 80 ? 3.596 -2.436 -12.648 1.00 93.31 80 VAL A N 1
ATOM 603 C CA . VAL A 1 80 ? 3.708 -1.237 -13.474 1.00 93.31 80 VAL A CA 1
ATOM 604 C C . VAL A 1 80 ? 4.812 -1.488 -14.502 1.00 93.31 80 VAL A C 1
ATOM 606 O O . VAL A 1 80 ? 5.996 -1.433 -14.140 1.00 93.31 80 VAL A O 1
ATOM 609 N N . PRO A 1 81 ? 4.451 -1.788 -15.767 1.00 90.12 81 PRO A N 1
ATOM 610 C CA . PRO A 1 81 ? 5.411 -2.129 -16.809 1.00 90.12 81 PRO A CA 1
ATOM 611 C C . PRO A 1 81 ? 6.536 -1.102 -16.923 1.00 90.12 81 PRO A C 1
ATOM 613 O O . PRO A 1 81 ? 6.298 0.105 -16.862 1.00 90.12 81 PRO A O 1
ATOM 616 N N . ASN A 1 82 ? 7.766 -1.593 -17.084 1.00 90.31 82 ASN A N 1
ATOM 617 C CA . ASN A 1 82 ? 8.983 -0.784 -17.210 1.00 90.31 82 ASN A CA 1
ATOM 618 C C . ASN A 1 82 ? 9.257 0.174 -16.034 1.00 90.31 82 ASN A C 1
ATOM 620 O O . ASN A 1 82 ? 10.065 1.084 -16.177 1.00 90.31 82 ASN A O 1
ATOM 624 N N . LYS A 1 83 ? 8.609 -0.008 -14.874 1.00 92.88 83 LYS A N 1
ATOM 625 C CA . LYS A 1 83 ? 8.872 0.801 -13.673 1.00 92.88 83 LYS A CA 1
ATOM 626 C C . LYS A 1 83 ? 9.141 -0.051 -12.449 1.00 92.88 83 LYS A C 1
ATOM 628 O O . LYS A 1 83 ? 10.244 -0.025 -11.910 1.00 92.88 83 LYS A O 1
ATOM 633 N N . VAL A 1 84 ? 8.137 -0.799 -12.004 1.00 95.88 84 VAL A N 1
ATOM 634 C CA . VAL A 1 84 ? 8.229 -1.602 -10.786 1.00 95.88 84 VAL A CA 1
ATOM 635 C C . VAL A 1 84 ? 7.249 -2.763 -10.831 1.00 95.88 84 VAL A C 1
ATOM 637 O O . VAL A 1 84 ? 6.075 -2.597 -11.167 1.00 95.88 84 VAL A O 1
ATOM 640 N N . VAL A 1 85 ? 7.744 -3.941 -10.468 1.00 96.94 85 VAL A N 1
ATOM 641 C CA . VAL A 1 85 ? 6.940 -5.151 -10.311 1.00 96.94 85 VAL A CA 1
ATOM 642 C C . VAL A 1 85 ? 7.315 -5.827 -9.001 1.00 96.94 85 VAL A C 1
ATOM 644 O O . VAL A 1 85 ? 8.495 -5.881 -8.654 1.00 96.94 85 VAL A O 1
ATOM 647 N N . GLY A 1 86 ? 6.324 -6.353 -8.292 1.00 97.69 86 GLY A N 1
ATOM 648 C CA . GLY A 1 86 ? 6.532 -7.185 -7.116 1.00 97.69 86 GLY A CA 1
ATOM 649 C C . GLY A 1 86 ? 5.583 -6.855 -5.974 1.00 97.69 86 GLY A C 1
ATOM 650 O O . GLY A 1 86 ? 4.546 -6.222 -6.176 1.00 97.69 86 GLY A O 1
ATOM 651 N N . THR A 1 87 ? 5.946 -7.276 -4.767 1.00 98.62 87 THR A N 1
ATOM 652 C CA . THR A 1 87 ? 5.040 -7.266 -3.617 1.00 98.62 87 THR A CA 1
ATOM 653 C C . THR A 1 87 ? 5.739 -6.756 -2.361 1.00 98.62 87 THR A C 1
ATOM 655 O O . THR A 1 87 ? 6.901 -7.070 -2.103 1.00 98.62 87 THR A O 1
ATOM 658 N N . ILE A 1 88 ? 5.007 -5.991 -1.551 1.00 98.50 88 ILE A N 1
ATOM 659 C CA . ILE A 1 88 ? 5.360 -5.685 -0.161 1.00 98.50 88 ILE A CA 1
ATOM 660 C C . ILE A 1 88 ? 4.319 -6.347 0.734 1.00 98.50 88 ILE A C 1
ATOM 662 O O . ILE A 1 88 ? 3.124 -6.172 0.516 1.00 98.50 88 ILE A O 1
ATOM 666 N N . THR A 1 89 ? 4.751 -7.078 1.757 1.00 98.56 89 THR A N 1
ATOM 667 C CA . THR A 1 89 ? 3.858 -7.589 2.802 1.00 98.56 89 THR A CA 1
ATOM 668 C C . THR A 1 89 ? 4.247 -6.993 4.144 1.00 98.56 89 THR A C 1
ATOM 670 O O . THR A 1 89 ? 5.415 -7.002 4.520 1.00 98.56 89 THR A O 1
ATOM 673 N N . LEU A 1 90 ? 3.252 -6.498 4.871 1.00 98.38 90 LEU A N 1
ATOM 674 C CA . LEU A 1 90 ? 3.354 -6.045 6.249 1.00 98.38 90 LEU A CA 1
ATOM 675 C C . LEU A 1 90 ? 2.590 -7.023 7.136 1.00 98.38 90 LEU A C 1
ATOM 677 O O . LEU A 1 90 ? 1.435 -7.329 6.850 1.00 98.38 90 LEU A O 1
ATOM 681 N N . THR A 1 91 ? 3.217 -7.481 8.213 1.00 98.00 91 THR A N 1
ATOM 682 C CA . THR A 1 91 ? 2.568 -8.251 9.284 1.00 98.00 91 THR A CA 1
ATOM 683 C C . THR A 1 91 ? 2.710 -7.466 10.575 1.00 98.00 91 THR A C 1
ATOM 685 O O . THR A 1 91 ? 3.836 -7.137 10.952 1.00 98.00 91 THR A O 1
ATOM 688 N N . ALA A 1 92 ? 1.594 -7.116 11.210 1.00 96.44 92 ALA A N 1
ATOM 689 C CA . ALA A 1 92 ? 1.576 -6.330 12.435 1.00 96.44 92 ALA A CA 1
ATOM 690 C C . ALA A 1 92 ? 2.408 -7.011 13.531 1.00 96.44 92 ALA A C 1
ATOM 692 O O . ALA A 1 92 ? 2.425 -8.236 13.642 1.00 96.44 92 ALA A O 1
ATOM 693 N N . ALA A 1 93 ? 3.133 -6.206 14.305 1.00 95.06 93 ALA A N 1
ATOM 694 C CA . ALA A 1 93 ? 3.853 -6.684 15.476 1.00 95.06 93 ALA A CA 1
ATOM 695 C C . ALA A 1 93 ? 2.930 -6.704 16.703 1.00 95.06 93 ALA A C 1
ATOM 697 O O . ALA A 1 93 ? 2.105 -5.803 16.864 1.00 95.06 93 ALA A O 1
ATOM 698 N N . ASP A 1 94 ? 3.129 -7.686 17.580 1.00 91.50 94 ASP A N 1
ATOM 699 C CA . ASP A 1 94 ? 2.411 -7.787 18.853 1.00 91.50 94 ASP A CA 1
ATOM 700 C C . ASP A 1 94 ? 2.690 -6.574 19.762 1.00 91.50 94 ASP A C 1
ATOM 702 O O . ASP A 1 94 ? 3.789 -6.005 19.747 1.00 91.50 94 ASP A O 1
ATOM 706 N N . GLY A 1 95 ? 1.714 -6.207 20.599 1.00 89.75 95 GLY A N 1
ATOM 707 C CA . GLY A 1 95 ? 1.854 -5.151 21.612 1.00 89.75 95 GLY A CA 1
ATOM 708 C C . GLY A 1 95 ? 1.557 -3.735 21.110 1.00 89.75 95 GLY A C 1
ATOM 709 O O . GLY A 1 95 ? 1.929 -2.756 21.763 1.00 89.75 95 GLY A O 1
ATOM 710 N N . TYR A 1 96 ? 0.915 -3.619 19.947 1.00 88.38 96 TYR A N 1
ATOM 711 C CA . TYR A 1 96 ? 0.527 -2.354 19.319 1.00 88.38 96 TYR A CA 1
ATOM 712 C C . TYR A 1 96 ? -0.979 -2.258 19.013 1.00 88.38 96 TYR A C 1
ATOM 714 O O . TYR A 1 96 ? -1.404 -1.398 18.241 1.00 88.38 96 TYR A O 1
ATOM 722 N N . GLU A 1 97 ? -1.791 -3.118 19.620 1.00 81.88 97 GLU A N 1
ATOM 723 C CA . GLU A 1 97 ? -3.230 -3.246 19.374 1.00 81.88 97 GLU A CA 1
ATOM 724 C C . GLU A 1 97 ? -3.994 -1.963 19.754 1.00 81.88 97 GLU A C 1
ATOM 726 O O . GLU A 1 97 ? -4.924 -1.554 19.059 1.00 81.88 97 GLU A O 1
ATOM 731 N N . ASP A 1 98 ? -3.531 -1.260 20.790 1.00 83.00 98 ASP A N 1
ATOM 732 C CA . ASP A 1 98 ? -4.134 -0.016 21.290 1.00 83.00 98 ASP A CA 1
ATOM 733 C C . ASP A 1 98 ? -3.738 1.237 20.478 1.00 83.00 98 ASP A C 1
ATOM 735 O O . ASP A 1 98 ? -4.047 2.365 20.861 1.00 83.00 98 ASP A O 1
ATOM 739 N N . ALA A 1 99 ? -3.026 1.083 19.357 1.00 86.56 99 ALA A N 1
ATOM 740 C CA . ALA A 1 99 ? -2.553 2.221 18.564 1.00 86.56 99 ALA A CA 1
ATOM 741 C C . ALA A 1 99 ? -3.630 2.862 17.673 1.00 86.56 99 ALA A C 1
ATOM 743 O O . ALA A 1 99 ? -3.416 3.956 17.135 1.00 86.56 99 ALA A O 1
ATOM 744 N N . VAL A 1 100 ? -4.769 2.192 17.484 1.00 90.38 100 VAL A N 1
ATOM 745 C CA . VAL A 1 100 ? -5.906 2.743 16.742 1.00 90.38 100 VAL A CA 1
ATOM 746 C C . VAL A 1 100 ? -6.597 3.795 17.617 1.00 90.38 100 VAL A C 1
ATOM 748 O O . VAL A 1 100 ? -6.930 3.495 18.764 1.00 90.38 100 VAL A O 1
ATOM 751 N N . PRO A 1 101 ? -6.840 5.020 17.109 1.00 92.50 101 PRO A N 1
ATOM 752 C CA . PRO A 1 101 ? -7.473 6.070 17.900 1.00 92.50 101 PRO A CA 1
ATOM 753 C C . PRO A 1 101 ? -8.878 5.653 18.342 1.00 92.50 101 PRO A C 1
ATOM 755 O O . PRO A 1 101 ? -9.704 5.250 17.522 1.00 92.50 101 PRO A O 1
ATOM 758 N N . GLN A 1 102 ? -9.163 5.821 19.630 1.00 91.81 102 GLN A N 1
ATOM 759 C CA . GLN A 1 102 ? -10.459 5.513 20.242 1.00 91.81 102 GLN A CA 1
ATOM 760 C C . GLN A 1 102 ? -11.419 6.709 20.193 1.00 91.81 102 GLN A C 1
ATOM 762 O O . GLN A 1 102 ? -12.602 6.600 20.521 1.00 91.81 102 GLN A O 1
ATOM 767 N N . SER A 1 103 ? -10.922 7.871 19.767 1.00 92.81 103 SER A N 1
ATOM 768 C CA . SER A 1 103 ? -11.697 9.098 19.643 1.00 92.81 103 SER A CA 1
ATOM 769 C C . SER A 1 103 ? -11.253 9.948 18.453 1.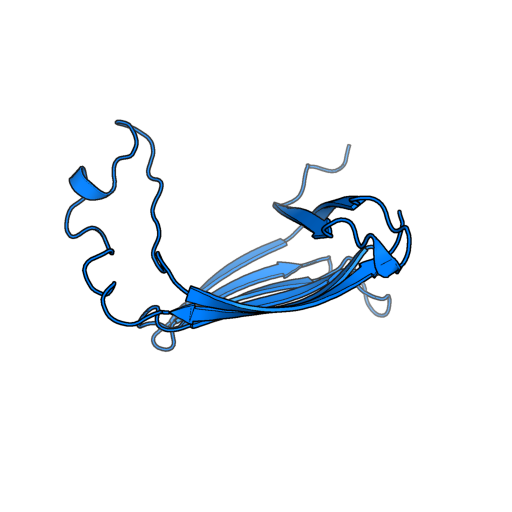00 92.81 103 SER A C 1
ATOM 771 O O . SER A 1 103 ? -10.124 9.876 17.965 1.00 92.81 103 SER A O 1
ATOM 773 N N . GLU A 1 104 ? -12.137 10.837 17.997 1.00 91.31 104 GLU A N 1
ATOM 774 C CA . GLU A 1 104 ? -11.796 11.802 16.945 1.00 91.31 104 GLU A CA 1
ATOM 775 C C . GLU A 1 104 ? -10.674 12.762 17.382 1.00 91.31 104 GLU A C 1
ATOM 777 O O . GLU A 1 104 ? -9.937 13.282 16.545 1.00 91.31 104 GLU A O 1
ATOM 782 N N . ALA A 1 105 ? -10.550 13.018 18.689 1.00 91.69 105 ALA A N 1
ATOM 783 C CA . ALA A 1 105 ? -9.504 13.867 19.244 1.00 91.69 105 ALA A CA 1
ATOM 784 C C . ALA A 1 105 ? -8.122 13.216 19.101 1.00 91.69 105 ALA A C 1
ATOM 786 O O . ALA A 1 105 ? -7.195 13.881 18.648 1.00 91.69 105 ALA A O 1
ATOM 787 N N . GLU A 1 106 ? -8.006 11.918 19.390 1.00 92.25 106 GLU A N 1
ATOM 788 C CA . GLU A 1 106 ? -6.773 11.142 19.181 1.00 92.25 106 GLU A CA 1
ATOM 789 C C . GLU A 1 106 ? -6.396 11.028 17.701 1.00 92.25 106 GLU A C 1
ATOM 791 O O . GLU A 1 106 ? -5.221 10.927 17.359 1.00 92.25 106 GLU A O 1
ATOM 796 N N . ALA A 1 107 ? -7.383 11.097 16.804 1.00 92.69 107 ALA A N 1
ATOM 797 C CA . ALA A 1 107 ? -7.141 11.025 15.372 1.00 92.69 107 ALA A CA 1
ATOM 798 C C . ALA A 1 107 ? -6.603 12.338 14.751 1.00 92.69 107 ALA A C 1
ATOM 800 O O . ALA A 1 107 ? -6.178 12.361 13.588 1.00 92.69 107 ALA A O 1
ATOM 801 N N . LYS A 1 108 ? -6.667 13.463 15.478 1.00 93.94 108 LYS A N 1
ATOM 802 C CA . LYS A 1 108 ? -6.274 14.791 14.978 1.00 93.94 108 LYS A CA 1
ATOM 803 C C . LYS A 1 108 ? -4.761 14.957 14.997 1.00 93.94 108 LYS A C 1
ATOM 805 O O . LYS A 1 108 ? -4.143 14.969 16.051 1.00 93.94 108 LYS A O 1
ATOM 810 N N . PHE A 1 109 ? -4.184 15.222 13.828 1.00 91.88 109 PHE A N 1
ATOM 811 C CA . PHE A 1 109 ? -2.824 15.764 13.742 1.00 91.88 109 PHE A CA 1
ATOM 812 C C . PHE A 1 109 ? -2.834 17.297 13.870 1.00 91.88 109 PHE A C 1
ATOM 814 O O . PHE A 1 109 ? -2.012 17.893 14.556 1.00 91.88 109 PHE A O 1
ATOM 821 N N . MET A 1 110 ? -3.821 17.936 13.240 1.00 92.94 110 MET A N 1
ATOM 822 C CA . MET A 1 110 ? -4.181 19.353 13.386 1.00 92.94 110 MET A CA 1
ATOM 823 C C . MET A 1 110 ? -5.709 19.476 13.206 1.00 92.94 110 MET A C 1
ATOM 825 O O . MET A 1 110 ? -6.333 18.499 12.779 1.00 92.94 110 MET A O 1
ATOM 829 N N . PRO A 1 111 ? -6.357 20.621 13.501 1.00 91.81 111 PRO A N 1
ATOM 830 C CA . PRO A 1 111 ? -7.823 20.702 13.574 1.00 91.81 111 PRO A CA 1
ATOM 831 C C . PRO A 1 111 ? -8.572 20.088 12.376 1.00 91.81 111 PRO A C 1
ATOM 833 O O . PRO A 1 111 ? -9.540 19.343 12.554 1.00 91.81 111 PRO A O 1
ATOM 836 N N . THR A 1 112 ? -8.072 20.309 11.160 1.00 92.56 112 THR A N 1
ATOM 837 C CA . THR A 1 112 ? -8.678 19.850 9.899 1.00 92.56 112 THR A CA 1
ATOM 838 C C . THR A 1 112 ? -8.008 18.622 9.278 1.00 92.56 112 THR A C 1
ATOM 840 O O . THR A 1 112 ? -8.479 18.143 8.253 1.00 92.56 112 THR A O 1
ATOM 843 N N . PHE A 1 113 ? -6.937 18.090 9.873 1.00 93.88 113 PHE A N 1
ATOM 844 C CA . PHE A 1 113 ? -6.148 17.011 9.274 1.00 93.88 113 PHE A CA 1
ATOM 845 C C . PHE A 1 113 ? -6.120 15.781 10.175 1.00 93.88 113 PHE A C 1
ATOM 847 O O . PHE A 1 113 ? -6.015 15.884 11.402 1.00 93.88 113 PHE A O 1
ATOM 854 N N . ARG A 1 114 ? -6.203 14.609 9.555 1.00 93.25 114 ARG A N 1
ATOM 855 C CA . ARG A 1 114 ? -6.067 13.314 10.218 1.00 93.25 114 ARG A CA 1
ATOM 856 C C . ARG A 1 114 ? -4.872 12.607 9.594 1.00 93.25 114 ARG A C 1
ATOM 858 O O . ARG A 1 114 ? -4.785 12.524 8.373 1.00 93.25 114 ARG A O 1
ATOM 865 N N . TRP A 1 115 ? -3.957 12.134 10.432 1.00 92.38 115 TRP A N 1
ATOM 866 C CA . TRP A 1 115 ? -2.811 11.336 10.008 1.00 92.38 115 TRP A CA 1
ATOM 867 C C . TRP A 1 115 ? -2.622 10.208 11.009 1.00 92.38 115 TRP A C 1
ATOM 869 O O . TRP A 1 115 ? -2.208 10.443 12.142 1.00 92.38 115 TRP A O 1
ATOM 879 N N . LEU A 1 116 ? -2.986 8.998 10.599 1.00 93.06 116 LEU A N 1
ATOM 880 C CA . LEU A 1 116 ? -3.101 7.837 11.476 1.00 93.06 116 LEU A CA 1
ATOM 881 C C . LEU A 1 116 ? -2.157 6.735 11.026 1.00 93.06 116 LEU A C 1
ATOM 883 O O . LEU A 1 116 ? -1.700 6.714 9.885 1.00 93.06 116 LEU A O 1
ATOM 887 N N . ARG A 1 117 ? -1.907 5.792 11.930 1.00 94.00 117 ARG A N 1
ATOM 888 C CA . ARG A 1 117 ? -1.127 4.588 11.657 1.00 94.00 117 ARG A CA 1
ATOM 889 C C . ARG A 1 117 ? -1.954 3.361 12.050 1.00 94.00 117 ARG A C 1
ATOM 891 O O . ARG A 1 117 ? -1.783 2.886 13.165 1.00 94.00 117 ARG A O 1
ATOM 898 N N . PRO A 1 118 ? -2.856 2.871 11.175 1.00 92.81 118 PRO A N 1
ATOM 899 C CA . PRO A 1 118 ? -3.659 1.679 11.463 1.00 92.81 118 PRO A CA 1
ATOM 900 C C . PRO A 1 118 ? -2.798 0.453 11.791 1.00 92.81 118 PRO A C 1
ATOM 902 O O . PRO A 1 118 ? -3.151 -0.325 12.663 1.00 92.81 118 PRO A O 1
ATOM 905 N N . ILE A 1 119 ? -1.640 0.332 11.133 1.00 94.94 119 ILE A N 1
ATOM 906 C CA . ILE A 1 119 ? -0.591 -0.636 11.462 1.00 94.94 119 ILE A CA 1
ATOM 907 C C . ILE A 1 119 ? 0.653 0.174 11.861 1.00 94.94 119 ILE A C 1
ATOM 909 O O . ILE A 1 119 ? 1.370 0.660 10.982 1.00 94.94 119 ILE A O 1
ATOM 913 N N . PRO A 1 120 ? 0.886 0.430 13.160 1.00 94.44 120 PRO A N 1
ATOM 914 C CA . PRO A 1 120 ? 1.950 1.331 13.620 1.00 94.44 120 PRO A CA 1
ATOM 915 C C . PRO A 1 120 ? 3.349 0.715 13.554 1.00 94.44 120 PRO A C 1
ATOM 917 O O . PRO A 1 120 ? 4.324 1.448 13.385 1.00 94.44 120 PRO A O 1
ATOM 920 N N . MET A 1 121 ? 3.442 -0.606 13.700 1.00 96.31 121 MET A N 1
ATOM 921 C CA . MET A 1 121 ? 4.674 -1.379 13.662 1.00 96.31 121 MET A CA 1
ATOM 922 C C . MET A 1 121 ? 4.392 -2.709 12.972 1.00 96.31 121 MET A C 1
ATOM 924 O O . MET A 1 121 ? 3.408 -3.377 13.289 1.00 96.31 121 MET A O 1
ATOM 928 N N . ALA A 1 122 ? 5.246 -3.084 12.024 1.00 97.00 122 ALA A N 1
ATOM 929 C CA . ALA A 1 122 ? 5.090 -4.314 11.265 1.00 97.00 122 ALA A CA 1
ATOM 930 C C . ALA A 1 122 ? 6.443 -4.908 10.877 1.00 97.00 122 ALA A C 1
ATOM 932 O O . ALA A 1 122 ? 7.375 -4.182 10.523 1.00 97.00 122 ALA A O 1
ATOM 933 N N . ALA A 1 123 ? 6.515 -6.237 10.866 1.00 97.62 123 ALA A N 1
ATOM 934 C CA . ALA A 1 123 ? 7.517 -6.939 10.084 1.00 97.62 123 ALA A CA 1
ATOM 935 C C . ALA A 1 123 ? 7.189 -6.742 8.596 1.00 97.62 123 ALA A C 1
ATOM 937 O O . ALA A 1 123 ? 6.057 -6.983 8.170 1.00 97.62 123 ALA A O 1
ATOM 938 N N . ALA A 1 124 ? 8.171 -6.292 7.817 1.00 97.56 124 ALA A N 1
ATOM 939 C CA . ALA A 1 124 ? 8.008 -6.013 6.397 1.00 97.56 124 ALA A CA 1
ATOM 940 C C . ALA A 1 124 ? 8.866 -6.961 5.555 1.00 97.56 124 ALA A C 1
ATOM 942 O O . ALA A 1 124 ? 10.061 -7.116 5.807 1.00 97.56 124 ALA A O 1
ATOM 943 N N . THR A 1 125 ? 8.269 -7.547 4.522 1.00 98.19 125 THR A N 1
ATOM 944 C CA . THR A 1 125 ? 8.993 -8.199 3.428 1.00 98.19 125 THR A CA 1
ATOM 945 C C . THR A 1 125 ? 8.729 -7.438 2.137 1.00 98.19 125 THR A C 1
ATOM 947 O O . THR A 1 125 ? 7.628 -6.929 1.919 1.00 98.19 125 THR A O 1
ATOM 950 N N . ALA A 1 126 ? 9.747 -7.326 1.290 1.00 97.56 126 ALA A N 1
ATOM 951 C CA . ALA A 1 126 ? 9.643 -6.658 0.003 1.00 97.56 126 ALA A CA 1
ATOM 952 C C . ALA A 1 126 ? 10.400 -7.467 -1.049 1.00 97.56 126 ALA A C 1
ATOM 954 O O . ALA A 1 126 ? 11.613 -7.649 -0.956 1.00 97.56 126 ALA A O 1
ATOM 955 N N . GLU A 1 127 ? 9.671 -7.928 -2.055 1.00 97.62 127 GLU A N 1
ATOM 956 C CA . GLU A 1 127 ? 10.200 -8.635 -3.216 1.00 97.62 127 GLU A CA 1
ATOM 957 C C . GLU A 1 127 ? 9.861 -7.788 -4.436 1.00 97.62 127 GLU A C 1
ATOM 959 O O . GLU A 1 127 ? 8.780 -7.905 -5.006 1.00 97.62 127 GLU A O 1
ATOM 964 N N . LEU A 1 128 ? 10.752 -6.855 -4.774 1.00 97.00 128 LEU A N 1
ATOM 965 C CA . LEU A 1 128 ? 10.518 -5.834 -5.792 1.00 97.00 128 LEU A CA 1
ATOM 966 C C . LEU A 1 128 ? 11.640 -5.833 -6.825 1.00 97.00 128 LEU A C 1
ATOM 968 O O . LEU A 1 128 ? 12.819 -5.912 -6.486 1.00 97.00 128 LEU A O 1
ATOM 972 N N . THR A 1 129 ? 11.261 -5.671 -8.087 1.00 96.56 129 THR A N 1
ATOM 973 C CA . THR A 1 129 ? 12.168 -5.377 -9.197 1.00 96.56 129 THR A CA 1
ATOM 974 C C . THR A 1 129 ? 11.876 -3.975 -9.706 1.00 96.56 129 THR A C 1
ATOM 976 O O . THR A 1 129 ? 10.741 -3.679 -10.080 1.00 96.56 129 THR A O 1
ATOM 979 N N . PHE A 1 130 ? 12.899 -3.123 -9.726 1.00 95.25 130 PHE A N 1
ATOM 980 C CA . PHE A 1 130 ? 12.823 -1.759 -10.245 1.00 95.25 130 PHE A CA 1
ATOM 981 C C . PHE A 1 130 ? 13.534 -1.681 -11.588 1.00 95.25 130 PHE A C 1
ATOM 983 O O . PHE A 1 130 ? 14.605 -2.264 -11.766 1.00 95.25 130 PHE A O 1
ATOM 990 N N . PHE A 1 131 ? 12.943 -0.942 -12.516 1.00 92.62 131 PHE A N 1
ATOM 991 C CA . PHE A 1 131 ? 13.486 -0.740 -13.849 1.00 92.62 131 PHE A CA 1
ATOM 992 C C . PHE A 1 131 ? 14.019 0.696 -13.975 1.00 92.62 1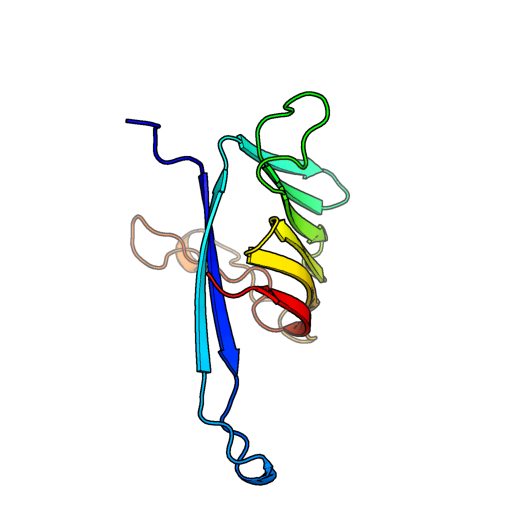31 PHE A C 1
ATOM 994 O O . PHE A 1 131 ? 13.433 1.616 -13.387 1.00 92.62 131 PHE A O 1
ATOM 1001 N N . PRO A 1 132 ? 15.142 0.905 -14.686 1.00 83.38 132 PRO A N 1
ATOM 1002 C CA . PRO A 1 132 ? 15.620 2.245 -15.016 1.00 83.38 132 PRO A CA 1
ATOM 1003 C C . PRO A 1 132 ? 14.564 3.017 -15.817 1.00 83.38 132 PRO A C 1
ATOM 1005 O O . PRO A 1 132 ? 13.853 2.410 -16.619 1.00 83.38 132 PRO A O 1
ATOM 1008 N N . GLU A 1 133 ? 14.482 4.332 -15.599 1.00 64.12 133 GLU A N 1
ATOM 1009 C CA . GLU A 1 133 ? 13.692 5.230 -16.459 1.00 64.12 133 GLU A CA 1
ATOM 1010 C C . GLU A 1 133 ? 14.337 5.429 -17.838 1.00 64.12 133 GLU A C 1
ATOM 1012 O O . GLU A 1 133 ? 15.590 5.427 -17.922 1.00 64.12 133 GLU A O 1
#